Protein AF-A0A8T3RHE1-F1 (afdb_monomer_lite)

Foldseek 3Di:
DPPQEAEEAEPDVQQVVSVVVCVVVVDPDDYWYQDLVVVPPPVVPDPDDPPDDHTGDPDDPPVHHYDYGYPDDDPCPSVVSVVVVD

Sequence (86 aa):
MRPGAALVGIHTGGVWVAEHLNRHLGLPDPLGDLNIAFYRDDFSHIGMHPSVRPSTLPFDVDGRHIVLVDDVLFTGRTVRAALNEI

Secondary structure (DSSP, 8-state):
--TT-EEEEETTTHHHHHHHHHHHHT-SSPPEEE-GGGG-GGGGG-------PPPB--S--TT--EEEE-S--SSSHHHHHHHHH-

pLDDT: mean 81.09, std 14.62, range [48.59, 95.5]

Radius of gyration: 13.63 Å; chains: 1; bounding box: 40×23×28 Å

Structure (mmCIF, N/CA/C/O backbone):
data_AF-A0A8T3RHE1-F1
#
_entry.id   AF-A0A8T3RHE1-F1
#
loop_
_atom_site.group_PDB
_atom_site.id
_atom_site.type_symbol
_atom_site.label_atom_id
_atom_site.label_alt_id
_atom_site.label_comp_id
_atom_site.label_asym_id
_atom_site.label_entity_id
_atom_site.label_seq_id
_atom_site.pdbx_PDB_ins_code
_atom_site.Cartn_x
_atom_site.Cartn_y
_atom_site.Cartn_z
_atom_site.occupancy
_atom_site.B_iso_or_equiv
_atom_site.auth_seq_id
_atom_site.auth_comp_id
_atom_site.auth_asym_id
_atom_site.auth_atom_id
_atom_site.pdbx_PDB_model_num
ATOM 1 N N . MET A 1 1 ? -15.540 -0.556 1.920 1.00 67.44 1 MET A N 1
ATOM 2 C CA . MET A 1 1 ? -14.348 -1.273 2.433 1.00 67.44 1 MET A CA 1
ATOM 3 C C . MET A 1 1 ? -14.709 -1.887 3.785 1.00 67.44 1 MET A C 1
ATOM 5 O O . MET A 1 1 ? -15.642 -1.380 4.401 1.00 67.44 1 MET A O 1
ATOM 9 N N . ARG A 1 2 ? -14.070 -2.981 4.230 1.00 73.94 2 ARG A N 1
ATOM 10 C CA . ARG A 1 2 ? -14.338 -3.522 5.579 1.00 73.94 2 ARG A CA 1
ATOM 11 C C . ARG A 1 2 ? -13.950 -2.474 6.639 1.00 73.94 2 ARG A C 1
ATOM 13 O O . ARG A 1 2 ? -12.956 -1.782 6.419 1.00 73.94 2 ARG A O 1
ATOM 20 N N . PRO A 1 3 ? -14.692 -2.343 7.754 1.00 74.44 3 PRO A N 1
ATOM 21 C CA . PRO A 1 3 ? -14.276 -1.485 8.861 1.00 74.44 3 PRO A CA 1
ATOM 22 C C . PRO A 1 3 ? -12.857 -1.854 9.313 1.00 74.44 3 PRO A C 1
ATOM 24 O O . PRO A 1 3 ? -12.564 -3.034 9.492 1.00 74.44 3 PRO A O 1
ATOM 27 N N . GLY A 1 4 ? -11.974 -0.861 9.438 1.00 80.25 4 GLY A N 1
ATOM 28 C CA . GLY A 1 4 ? -10.580 -1.065 9.848 1.00 80.25 4 GLY A CA 1
ATOM 29 C C . GLY A 1 4 ? -9.618 -1.529 8.748 1.00 80.25 4 GLY A C 1
ATOM 30 O O . GLY A 1 4 ? -8.460 -1.801 9.052 1.00 80.25 4 GLY A O 1
ATOM 31 N N . ALA A 1 5 ? -10.040 -1.611 7.482 1.00 89.25 5 ALA A N 1
ATOM 32 C CA . ALA A 1 5 ? -9.115 -1.898 6.386 1.00 89.25 5 ALA A CA 1
ATOM 33 C C . ALA A 1 5 ? -8.102 -0.755 6.177 1.00 89.25 5 ALA A C 1
ATOM 35 O O . ALA A 1 5 ? -8.479 0.414 6.257 1.00 89.25 5 ALA A O 1
ATOM 36 N N . ALA A 1 6 ? -6.847 -1.103 5.885 1.00 93.62 6 ALA A N 1
ATOM 37 C CA . ALA A 1 6 ? -5.778 -0.152 5.579 1.00 93.62 6 ALA A CA 1
ATOM 38 C C . ALA A 1 6 ? -5.338 -0.269 4.113 1.00 93.62 6 ALA A C 1
ATOM 40 O O . ALA A 1 6 ? -5.321 -1.363 3.539 1.00 93.62 6 ALA A O 1
ATOM 41 N N . LEU A 1 7 ? -4.989 0.868 3.508 1.00 95.50 7 LEU A N 1
ATOM 42 C CA . LEU A 1 7 ? -4.450 0.928 2.151 1.00 95.50 7 LEU A CA 1
ATOM 43 C C . LEU A 1 7 ? -2.922 0.917 2.192 1.00 95.50 7 LEU A C 1
ATOM 45 O O 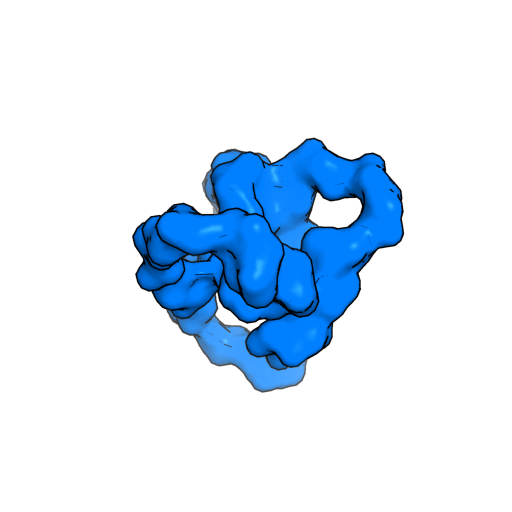. LEU A 1 7 ? -2.310 1.667 2.955 1.00 95.50 7 LEU A O 1
ATOM 49 N N . VAL A 1 8 ? -2.324 0.110 1.319 1.00 95.44 8 VAL A N 1
ATOM 50 C CA . VAL A 1 8 ? -0.880 0.085 1.074 1.00 95.44 8 VAL A CA 1
ATOM 51 C C . VAL A 1 8 ? -0.641 0.249 -0.421 1.00 95.44 8 VAL A C 1
ATOM 53 O O . VAL A 1 8 ? -1.089 -0.572 -1.221 1.00 95.44 8 VAL A O 1
ATOM 56 N N . GLY A 1 9 ? 0.050 1.317 -0.807 1.00 94.12 9 GLY A N 1
ATOM 57 C CA . GLY A 1 9 ? 0.468 1.539 -2.187 1.00 94.12 9 GLY A CA 1
ATOM 58 C C . GLY A 1 9 ? 1.831 0.914 -2.463 1.00 94.12 9 GLY A C 1
ATOM 59 O O . GLY A 1 9 ? 2.764 1.097 -1.685 1.00 94.12 9 GLY A O 1
ATOM 60 N N . ILE A 1 10 ? 1.972 0.209 -3.583 1.00 90.81 10 ILE A N 1
ATOM 61 C CA . ILE A 1 10 ? 3.268 -0.323 -4.009 1.00 90.81 10 ILE A CA 1
ATOM 62 C C . ILE A 1 10 ? 4.021 0.768 -4.782 1.00 90.81 10 ILE A C 1
ATOM 64 O O . ILE A 1 10 ? 3.484 1.384 -5.709 1.00 90.81 10 ILE A O 1
ATOM 68 N N . HIS A 1 11 ? 5.261 1.053 -4.386 1.00 85.38 11 HIS A N 1
ATOM 69 C CA . HIS A 1 11 ? 6.108 2.025 -5.074 1.00 85.38 11 HIS A CA 1
ATOM 70 C C . HIS A 1 11 ? 6.445 1.545 -6.505 1.00 85.38 11 HIS A C 1
ATOM 72 O O . HIS A 1 11 ? 6.763 0.376 -6.715 1.00 85.38 11 HIS A O 1
ATOM 78 N N . THR A 1 12 ? 6.453 2.413 -7.526 1.00 74.25 12 THR A N 1
ATOM 79 C CA . THR A 1 12 ? 6.354 3.889 -7.493 1.00 74.25 12 THR A CA 1
ATOM 80 C C . THR A 1 12 ? 4.988 4.472 -7.876 1.00 74.25 12 THR A C 1
ATOM 82 O O . THR A 1 12 ? 4.665 5.555 -7.388 1.00 74.25 12 THR A O 1
ATOM 85 N N . GLY A 1 13 ? 4.198 3.806 -8.725 1.00 85.75 13 GLY A N 1
ATOM 86 C CA . GLY A 1 13 ? 2.925 4.340 -9.231 1.00 85.75 13 GLY A CA 1
ATOM 87 C C . GLY A 1 13 ? 1.699 3.967 -8.391 1.00 85.75 13 GLY A C 1
ATOM 88 O O . GLY A 1 13 ? 0.815 4.804 -8.196 1.00 85.75 13 GLY A O 1
ATOM 89 N N . GLY A 1 14 ? 1.675 2.769 -7.798 1.00 90.62 14 GLY A N 1
ATOM 90 C CA . GLY A 1 14 ? 0.592 2.313 -6.916 1.00 90.62 14 GLY A CA 1
ATOM 91 C C . GLY A 1 14 ? 0.323 3.243 -5.726 1.00 90.62 14 GLY A C 1
ATOM 92 O O . GLY A 1 14 ? -0.832 3.446 -5.353 1.00 90.62 14 GLY A O 1
ATOM 93 N N . VAL A 1 15 ? 1.360 3.898 -5.188 1.00 93.25 15 VAL A N 1
ATOM 94 C CA . VAL A 1 15 ? 1.238 4.903 -4.109 1.00 93.25 15 VAL A CA 1
ATOM 95 C C . VAL A 1 15 ? 0.336 6.071 -4.507 1.00 93.25 15 VAL A C 1
ATOM 97 O O . VAL A 1 15 ? -0.547 6.442 -3.739 1.00 93.25 15 VAL A O 1
ATOM 100 N N . TRP A 1 16 ? 0.480 6.610 -5.720 1.00 93.31 16 TRP A N 1
ATOM 101 C CA . TRP A 1 16 ? -0.338 7.735 -6.191 1.00 93.31 16 TRP A CA 1
ATOM 102 C C . TRP A 1 16 ? -1.821 7.381 -6.280 1.00 93.31 16 TRP A C 1
ATOM 104 O O . TRP A 1 16 ? -2.690 8.185 -5.923 1.00 93.31 16 TRP A O 1
ATOM 114 N N . VAL A 1 17 ? -2.113 6.168 -6.753 1.00 94.19 17 VAL A N 1
ATOM 115 C CA . VAL A 1 17 ? -3.480 5.645 -6.827 1.00 94.19 17 VAL A CA 1
ATOM 116 C C . VAL A 1 17 ? -4.033 5.448 -5.416 1.00 94.19 17 VAL A C 1
ATOM 118 O O . VAL A 1 17 ? -5.144 5.893 -5.120 1.00 94.19 17 VAL A O 1
ATOM 121 N N . ALA A 1 18 ? -3.243 4.850 -4.524 1.00 95.00 18 ALA A N 1
ATOM 122 C CA . ALA A 1 18 ? -3.634 4.601 -3.143 1.00 95.00 18 ALA A CA 1
ATOM 123 C C . ALA A 1 18 ? -3.922 5.902 -2.382 1.00 95.00 18 ALA A C 1
ATOM 125 O O . ALA A 1 18 ? -4.898 5.977 -1.643 1.00 95.00 18 ALA A O 1
ATOM 126 N N . GLU A 1 19 ? -3.138 6.953 -2.613 1.00 95.06 19 GLU A N 1
ATOM 127 C CA . GLU A 1 19 ? -3.306 8.266 -1.986 1.00 95.06 19 GLU A CA 1
ATOM 128 C C . GLU A 1 19 ? -4.594 8.969 -2.443 1.00 95.06 19 GLU A C 1
ATOM 130 O O . GLU A 1 19 ? -5.305 9.588 -1.643 1.00 95.06 19 GLU A O 1
ATOM 135 N N . HIS A 1 20 ? -4.951 8.832 -3.725 1.00 95.12 20 HIS A N 1
ATOM 136 C CA . HIS A 1 20 ? -6.241 9.299 -4.230 1.00 95.12 20 HIS A CA 1
ATOM 137 C C . HIS A 1 20 ? -7.399 8.520 -3.611 1.00 95.12 20 HIS A C 1
ATOM 139 O O . HIS A 1 20 ? -8.353 9.144 -3.148 1.00 95.12 20 HIS A O 1
ATOM 145 N N . LEU A 1 21 ? -7.300 7.189 -3.548 1.00 94.44 21 LEU A N 1
ATOM 146 C CA . LEU A 1 21 ? -8.320 6.338 -2.934 1.00 94.44 21 LEU A CA 1
ATOM 147 C C . LEU A 1 21 ? -8.486 6.632 -1.439 1.00 94.44 21 LEU A C 1
ATOM 149 O O . LEU A 1 21 ? -9.619 6.757 -0.981 1.00 94.44 21 LEU A O 1
ATOM 153 N N . ASN A 1 22 ? -7.389 6.807 -0.699 1.00 94.44 22 ASN A N 1
ATOM 154 C CA . ASN A 1 22 ? -7.417 7.075 0.738 1.00 94.44 22 ASN A CA 1
ATOM 155 C C . ASN A 1 22 ? -8.206 8.353 1.049 1.00 94.44 22 ASN A C 1
ATOM 157 O O . ASN A 1 22 ? -9.103 8.355 1.892 1.00 94.44 22 ASN A O 1
ATOM 161 N N . ARG A 1 23 ? -7.932 9.421 0.284 1.00 94.44 23 ARG A N 1
ATOM 162 C CA . ARG A 1 23 ? -8.653 10.696 0.387 1.00 94.44 23 ARG A CA 1
ATOM 163 C C . ARG A 1 23 ? -10.112 10.582 -0.047 1.00 94.44 23 ARG A C 1
ATOM 165 O O . ARG A 1 23 ? -10.978 11.117 0.634 1.00 94.44 23 ARG A O 1
ATOM 172 N N . HIS A 1 24 ? -10.395 9.898 -1.158 1.00 95.19 24 HIS A N 1
ATOM 173 C CA . HIS A 1 24 ? -11.762 9.776 -1.682 1.00 95.19 24 HIS A CA 1
ATOM 174 C C . HIS A 1 24 ? -12.677 8.952 -0.772 1.00 95.19 24 HIS A C 1
ATOM 176 O O . HIS A 1 24 ? -13.870 9.225 -0.679 1.00 95.19 24 HIS A O 1
ATOM 182 N N . LEU A 1 25 ? -12.119 7.930 -0.122 1.00 92.06 25 LEU A N 1
ATOM 183 C CA . LEU A 1 25 ? -12.849 7.042 0.778 1.00 92.06 25 LEU A CA 1
ATOM 184 C C . LEU A 1 25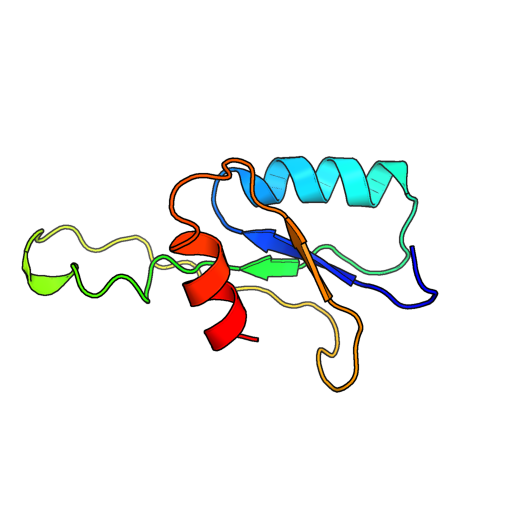 ? -12.903 7.566 2.218 1.00 92.06 25 LEU A C 1
ATOM 186 O O . LEU A 1 25 ? -13.649 7.008 3.020 1.00 92.06 25 LEU A O 1
ATOM 190 N N . GLY A 1 26 ? -12.131 8.610 2.542 1.00 91.88 26 GLY A N 1
ATOM 191 C CA . GLY A 1 26 ? -12.075 9.196 3.880 1.00 91.88 26 GLY A CA 1
ATOM 192 C C . GLY A 1 26 ? -11.639 8.193 4.946 1.00 91.88 26 GLY A C 1
ATOM 193 O O . GLY A 1 26 ? -12.222 8.171 6.030 1.00 91.88 26 GLY A O 1
ATOM 194 N N . LEU A 1 27 ? -10.679 7.315 4.629 1.00 90.50 27 LEU A N 1
ATOM 195 C CA . LEU A 1 27 ? -10.220 6.324 5.602 1.00 90.50 27 LEU A CA 1
ATOM 196 C C . LEU A 1 27 ? -9.463 7.023 6.745 1.00 90.50 27 LEU A C 1
ATOM 198 O O . LEU A 1 27 ? -8.752 8.000 6.502 1.00 90.50 27 LEU A O 1
ATOM 202 N N . PRO A 1 28 ? -9.619 6.542 7.990 1.00 89.06 28 PRO A N 1
ATOM 203 C CA . PRO A 1 28 ? -9.032 7.191 9.159 1.00 89.06 28 PRO A CA 1
ATOM 204 C C . PRO A 1 28 ? -7.522 6.961 9.275 1.00 89.06 28 PRO A C 1
ATOM 206 O O . PRO A 1 28 ? -6.833 7.759 9.907 1.00 89.06 28 PRO A O 1
ATOM 209 N N . ASP A 1 29 ? -7.010 5.878 8.691 1.00 91.38 29 ASP A N 1
ATOM 210 C CA . ASP A 1 29 ? -5.601 5.527 8.781 1.00 91.38 29 ASP A CA 1
ATOM 211 C C . ASP A 1 29 ? -4.748 6.238 7.720 1.00 91.38 29 ASP A C 1
ATOM 213 O O . ASP A 1 29 ? -5.180 6.436 6.574 1.00 91.38 29 ASP A O 1
ATOM 217 N N . PRO A 1 30 ? -3.501 6.589 8.072 1.00 93.25 30 PRO A N 1
ATOM 218 C CA . PRO A 1 30 ? -2.525 7.038 7.095 1.00 93.25 30 PRO A CA 1
ATOM 219 C C . PRO A 1 30 ? -2.238 5.946 6.056 1.00 93.25 30 PRO A C 1
ATOM 221 O O . PRO A 1 30 ? -2.289 4.750 6.341 1.00 93.25 30 PRO A O 1
ATOM 224 N N . LEU A 1 31 ? -1.920 6.380 4.835 1.00 94.56 31 LEU A N 1
ATOM 225 C CA . LEU A 1 31 ? -1.517 5.490 3.750 1.00 94.56 31 LEU A CA 1
ATOM 226 C C . LEU A 1 31 ? -0.185 4.807 4.096 1.00 94.56 31 LEU A C 1
ATOM 228 O O . LEU A 1 31 ? 0.758 5.485 4.501 1.00 94.56 31 LEU A O 1
ATOM 232 N N . GLY A 1 32 ? -0.102 3.492 3.889 1.00 94.31 32 GLY A N 1
ATOM 233 C CA . GLY A 1 32 ? 1.168 2.770 3.880 1.00 94.31 32 GLY A CA 1
ATOM 234 C C . GLY A 1 32 ? 1.804 2.767 2.490 1.00 94.31 32 GLY A C 1
ATOM 235 O O . GLY A 1 32 ? 1.097 2.761 1.477 1.00 94.31 32 GLY A O 1
ATOM 236 N N . ASP A 1 33 ? 3.130 2.727 2.430 1.00 92.56 33 ASP A N 1
ATOM 237 C CA . ASP A 1 33 ? 3.884 2.543 1.192 1.00 92.56 33 ASP A CA 1
ATOM 238 C C . ASP A 1 33 ? 4.835 1.348 1.294 1.00 92.56 33 ASP A C 1
ATOM 240 O O . ASP A 1 33 ? 5.493 1.141 2.315 1.00 92.56 33 ASP A O 1
ATOM 244 N N . LEU A 1 34 ? 4.879 0.548 0.229 1.00 90.00 34 LEU A N 1
ATOM 245 C CA . LEU A 1 34 ? 5.696 -0.656 0.148 1.00 90.00 34 LEU A CA 1
ATOM 246 C C . LEU A 1 34 ? 6.709 -0.535 -0.986 1.00 90.00 34 LEU A C 1
ATOM 248 O O . LEU A 1 34 ? 6.332 -0.385 -2.154 1.00 90.00 34 LEU A O 1
ATOM 252 N N . ASN A 1 35 ? 7.996 -0.633 -0.660 1.00 86.25 35 ASN A N 1
ATOM 253 C CA . ASN A 1 35 ? 9.073 -0.620 -1.637 1.00 86.25 35 ASN A CA 1
ATOM 254 C C . ASN A 1 35 ? 9.645 -2.023 -1.866 1.00 86.25 35 ASN A C 1
ATOM 256 O O . ASN A 1 35 ? 10.683 -2.401 -1.327 1.00 86.25 35 ASN A O 1
ATOM 260 N N . ILE A 1 36 ? 9.032 -2.743 -2.801 1.00 75.62 36 ILE A N 1
ATOM 261 C CA . ILE A 1 36 ? 9.460 -4.090 -3.190 1.00 75.62 36 ILE A CA 1
ATOM 262 C C . ILE A 1 36 ? 10.743 -4.121 -4.036 1.00 75.62 36 ILE A C 1
ATOM 264 O O . ILE A 1 36 ? 11.113 -5.183 -4.546 1.00 75.62 36 ILE A O 1
ATOM 268 N N . ALA A 1 37 ? 11.395 -2.969 -4.271 1.00 69.56 37 ALA A N 1
ATOM 269 C CA . ALA A 1 37 ? 12.585 -2.906 -5.109 1.00 69.56 37 ALA A CA 1
ATOM 270 C C . ALA A 1 37 ? 13.616 -3.922 -4.629 1.00 69.56 37 ALA A C 1
ATOM 272 O O . ALA A 1 37 ? 14.118 -4.636 -5.478 1.00 69.56 37 ALA A O 1
ATOM 273 N N . PHE A 1 38 ? 13.824 -4.062 -3.313 1.00 58.38 38 PHE A N 1
ATOM 274 C CA . PHE A 1 38 ? 14.834 -4.927 -2.684 1.00 58.38 38 PHE A CA 1
ATOM 275 C C . PHE A 1 38 ? 14.669 -6.435 -2.964 1.00 58.38 38 PHE A C 1
ATOM 277 O O . PHE A 1 38 ? 15.649 -7.169 -2.901 1.00 58.38 38 PHE A O 1
ATOM 284 N N . TYR A 1 39 ? 13.463 -6.892 -3.320 1.00 55.53 39 TYR A N 1
A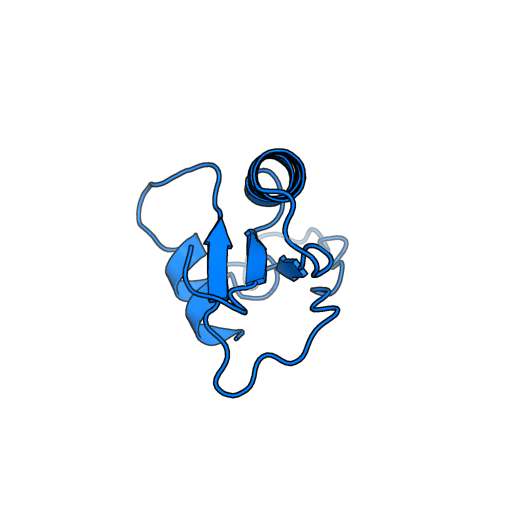TOM 285 C CA . TYR A 1 39 ? 13.135 -8.312 -3.525 1.00 55.53 39 TYR A CA 1
ATOM 286 C C . TYR A 1 39 ? 13.241 -8.788 -4.980 1.00 55.53 39 TYR A C 1
ATOM 288 O O . TYR A 1 39 ? 12.809 -9.892 -5.315 1.00 55.53 39 TYR A O 1
ATOM 296 N N . ARG A 1 40 ? 13.796 -7.972 -5.882 1.00 59.69 40 ARG A N 1
ATOM 297 C CA . ARG A 1 40 ? 14.078 -8.425 -7.247 1.00 59.69 40 ARG A CA 1
ATOM 298 C C . ARG A 1 40 ? 15.371 -9.242 -7.254 1.00 59.69 40 ARG A C 1
ATOM 300 O O . ARG A 1 40 ? 16.452 -8.678 -7.167 1.00 59.69 40 ARG A O 1
ATOM 307 N N . ASP A 1 41 ? 15.259 -10.557 -7.434 1.00 55.69 41 ASP A N 1
ATOM 308 C CA . ASP A 1 41 ? 16.395 -11.491 -7.577 1.00 55.69 41 ASP A CA 1
ATOM 309 C C . ASP A 1 41 ? 17.409 -11.091 -8.682 1.00 55.69 41 ASP A C 1
ATOM 311 O O . ASP A 1 41 ? 18.538 -11.576 -8.711 1.00 55.69 41 ASP A O 1
ATOM 315 N N . ASP A 1 42 ? 17.044 -10.155 -9.565 1.00 53.12 42 ASP A N 1
ATOM 316 C CA . ASP A 1 42 ? 17.841 -9.692 -10.707 1.00 53.12 42 ASP A CA 1
ATOM 317 C C . ASP A 1 42 ? 18.967 -8.688 -10.339 1.00 53.12 42 ASP A C 1
ATOM 319 O O . ASP A 1 42 ? 19.665 -8.177 -11.223 1.00 53.12 42 ASP A O 1
ATOM 323 N N . PHE A 1 43 ? 19.182 -8.375 -9.053 1.00 50.25 43 PHE A N 1
ATOM 324 C CA . PHE A 1 43 ? 20.151 -7.349 -8.622 1.00 50.25 43 PHE A CA 1
ATOM 325 C C . PHE A 1 43 ? 21.623 -7.668 -8.863 1.00 50.25 43 PHE A C 1
ATOM 327 O O . PHE A 1 43 ? 22.451 -6.757 -8.858 1.00 50.25 43 PHE A O 1
ATOM 334 N N . SER A 1 44 ? 21.980 -8.926 -9.097 1.00 50.34 44 SER A N 1
ATOM 335 C CA . SER A 1 44 ? 23.376 -9.302 -9.337 1.00 50.34 44 SER A CA 1
ATOM 336 C C . SER A 1 44 ? 23.920 -8.820 -10.691 1.00 50.34 44 SER A C 1
ATOM 338 O O . SER A 1 44 ? 25.132 -8.852 -10.895 1.00 50.34 44 SER A O 1
ATOM 340 N N . HIS A 1 45 ? 23.067 -8.339 -11.607 1.00 49.97 45 HIS A N 1
ATOM 341 C CA . HIS A 1 45 ? 23.465 -8.060 -12.992 1.00 49.97 45 HIS A CA 1
ATOM 342 C C . HIS A 1 45 ? 23.663 -6.582 -13.356 1.00 49.97 45 HIS A C 1
ATOM 344 O O . HIS A 1 45 ? 24.281 -6.299 -14.383 1.00 49.97 45 HIS A O 1
ATOM 350 N N . ILE A 1 46 ? 23.169 -5.626 -12.565 1.00 50.72 46 ILE A N 1
ATOM 351 C CA . ILE A 1 46 ? 23.138 -4.212 -12.968 1.00 50.72 46 ILE A CA 1
ATOM 352 C C . ILE A 1 46 ? 23.690 -3.379 -11.812 1.00 50.72 46 ILE A C 1
ATOM 354 O O . ILE A 1 46 ? 23.003 -3.162 -10.822 1.00 50.72 46 ILE A O 1
ATOM 358 N N . GLY A 1 47 ? 24.948 -2.943 -11.925 1.00 48.59 47 GLY A N 1
ATOM 359 C CA . GLY A 1 47 ? 25.723 -2.226 -10.898 1.00 48.59 47 GLY A CA 1
ATOM 360 C C . GLY A 1 47 ? 25.233 -0.813 -10.555 1.00 48.59 47 GLY A C 1
ATOM 361 O O . GLY A 1 47 ? 26.036 0.106 -10.416 1.00 48.59 47 GLY A O 1
ATOM 362 N N . MET A 1 48 ? 23.924 -0.619 -10.439 1.00 49.66 48 MET A N 1
ATOM 363 C CA . MET A 1 48 ? 23.291 0.620 -10.019 1.00 49.66 48 MET A CA 1
ATOM 364 C C . MET A 1 48 ? 22.749 0.390 -8.611 1.00 49.66 48 MET A C 1
ATOM 366 O O . MET A 1 48 ? 21.824 -0.396 -8.438 1.00 49.66 48 MET A O 1
ATOM 370 N N . HIS A 1 49 ? 23.335 1.034 -7.598 1.00 49.59 49 HIS A N 1
ATOM 371 C CA . HIS A 1 49 ? 22.741 1.052 -6.263 1.00 49.59 49 HIS A CA 1
ATOM 372 C C . HIS A 1 49 ? 21.395 1.775 -6.356 1.00 49.59 49 HIS A C 1
ATOM 374 O O . HIS A 1 49 ? 21.391 2.990 -6.573 1.00 49.59 49 HIS A O 1
ATOM 380 N N . PRO A 1 50 ? 20.253 1.078 -6.214 1.00 52.91 50 PRO A N 1
ATOM 381 C CA . PRO A 1 50 ? 18.989 1.771 -6.082 1.00 52.91 50 PRO A CA 1
ATOM 382 C C . PRO A 1 50 ? 19.092 2.601 -4.808 1.00 52.91 50 PRO A C 1
ATOM 384 O O . PRO A 1 50 ? 19.607 2.132 -3.792 1.00 52.91 50 PRO A O 1
ATOM 387 N N . SER A 1 51 ? 18.603 3.830 -4.835 1.00 53.88 51 SER A N 1
ATOM 388 C CA . SER A 1 51 ? 18.277 4.550 -3.613 1.00 53.88 51 SER A CA 1
ATOM 389 C C . SER A 1 51 ? 17.165 3.767 -2.908 1.00 53.88 51 SER A C 1
ATOM 391 O O . SER A 1 51 ? 15.980 3.943 -3.183 1.00 53.88 51 SER A O 1
ATOM 393 N N . VAL A 1 52 ? 17.559 2.818 -2.054 1.00 59.78 52 VAL A N 1
ATOM 394 C CA . VAL A 1 52 ? 16.637 1.971 -1.297 1.00 59.78 52 VAL A CA 1
ATOM 395 C C . VAL A 1 52 ? 15.947 2.857 -0.270 1.00 59.78 52 VAL A C 1
ATOM 397 O O . VAL A 1 52 ? 16.529 3.225 0.748 1.00 59.78 52 VAL A O 1
ATOM 400 N N . ARG A 1 53 ? 14.702 3.231 -0.558 1.00 69.31 53 ARG A N 1
ATOM 401 C CA . ARG A 1 53 ? 13.813 3.826 0.436 1.00 69.31 53 ARG A CA 1
ATOM 402 C C . ARG A 1 53 ? 13.118 2.690 1.197 1.00 69.31 53 ARG A C 1
ATOM 404 O O . ARG A 1 53 ? 12.581 1.809 0.531 1.00 69.31 53 ARG A O 1
ATOM 411 N N . PRO A 1 54 ? 13.136 2.667 2.535 1.00 78.31 54 PRO A N 1
ATOM 412 C CA . PRO A 1 54 ? 12.410 1.653 3.292 1.00 78.31 54 PRO A CA 1
ATOM 413 C C . PRO A 1 54 ? 10.894 1.818 3.116 1.00 78.31 54 PRO A C 1
ATOM 415 O O . PRO A 1 54 ? 10.416 2.944 2.966 1.00 78.31 54 PRO A O 1
ATOM 418 N N . SER A 1 55 ? 10.167 0.700 3.155 1.00 87.94 55 SER A N 1
ATOM 419 C CA . SER A 1 55 ? 8.704 0.667 3.262 1.00 87.94 55 SER A CA 1
ATOM 420 C C . SER A 1 55 ? 8.244 1.368 4.547 1.00 87.94 55 SER A C 1
ATOM 422 O O . SER A 1 55 ? 8.908 1.262 5.583 1.00 87.94 55 SER A O 1
ATOM 424 N N . THR A 1 56 ? 7.109 2.069 4.502 1.00 91.38 56 THR A N 1
ATOM 425 C CA . THR A 1 56 ? 6.507 2.726 5.674 1.00 91.38 56 THR A CA 1
ATOM 426 C C . THR A 1 56 ? 5.091 2.206 5.881 1.00 91.38 56 THR A C 1
ATOM 428 O O . THR A 1 56 ? 4.192 2.481 5.090 1.00 91.38 56 THR A O 1
ATOM 431 N N . LEU A 1 57 ? 4.873 1.488 6.983 1.00 92.62 57 LEU A N 1
ATOM 432 C CA . LEU A 1 57 ? 3.558 1.004 7.405 1.00 92.62 57 LEU A CA 1
ATOM 433 C C . LEU A 1 57 ? 3.191 1.697 8.730 1.00 92.62 57 LEU A C 1
ATOM 435 O O . LEU A 1 57 ? 3.577 1.229 9.798 1.00 92.62 57 LEU A O 1
ATOM 439 N N . PRO A 1 58 ? 2.508 2.858 8.690 1.00 93.38 58 PRO A N 1
ATOM 440 C CA . PRO A 1 58 ? 2.225 3.692 9.866 1.00 93.38 58 PRO A CA 1
ATOM 441 C C . PRO A 1 58 ? 1.072 3.161 10.739 1.00 93.38 58 PRO A C 1
ATOM 443 O O . PRO A 1 58 ? 0.413 3.924 11.447 1.00 93.38 58 PRO A O 1
ATOM 446 N N . PHE A 1 59 ? 0.799 1.863 10.666 1.00 90.62 59 PHE A N 1
ATOM 447 C CA . PHE A 1 59 ? -0.285 1.186 11.357 1.00 90.62 59 PHE A CA 1
ATOM 448 C C . PHE A 1 59 ? 0.102 -0.258 11.671 1.00 90.62 59 PHE A C 1
ATOM 450 O O . PHE A 1 59 ? 0.989 -0.824 11.038 1.00 90.62 59 PHE A O 1
ATOM 457 N N . ASP A 1 60 ? -0.606 -0.860 12.625 1.00 90.62 60 ASP A N 1
ATOM 458 C CA . ASP A 1 60 ? -0.469 -2.285 12.912 1.00 90.62 60 ASP A CA 1
ATOM 459 C C . ASP A 1 60 ? -1.002 -3.132 11.748 1.00 90.62 60 ASP A C 1
ATOM 461 O O . ASP A 1 60 ? -2.076 -2.856 11.202 1.00 90.62 60 ASP A O 1
ATOM 465 N N . VAL A 1 61 ? -0.225 -4.137 11.360 1.00 89.88 61 VAL A N 1
ATOM 466 C CA . VAL A 1 61 ? -0.511 -5.056 10.254 1.00 89.88 61 VAL A CA 1
ATOM 467 C C . VAL A 1 61 ? -1.181 -6.330 10.770 1.00 89.88 61 VAL A C 1
ATOM 469 O O . VAL A 1 61 ? -1.992 -6.929 10.055 1.00 89.88 61 VAL A O 1
ATOM 472 N N . ASP A 1 62 ? -0.902 -6.733 12.010 1.00 89.62 62 ASP A N 1
ATOM 473 C CA . ASP A 1 62 ? -1.295 -8.042 12.522 1.00 89.62 62 ASP A CA 1
ATOM 474 C C . ASP A 1 62 ? -2.820 -8.195 12.588 1.00 89.62 62 ASP A C 1
ATOM 476 O O . ASP A 1 62 ? -3.551 -7.398 13.179 1.00 89.62 62 ASP A O 1
ATOM 480 N N . GLY A 1 63 ? -3.331 -9.240 11.928 1.00 87.12 63 GLY A N 1
ATOM 481 C CA . GLY A 1 63 ? -4.770 -9.514 11.845 1.00 87.12 63 GLY A CA 1
ATOM 482 C C . GLY A 1 63 ? -5.574 -8.459 11.075 1.00 87.12 63 GLY A C 1
ATOM 483 O O . GLY A 1 63 ? -6.810 -8.507 11.075 1.00 87.12 63 GLY A O 1
ATOM 484 N N . ARG A 1 64 ? -4.903 -7.514 10.405 1.00 89.50 64 ARG A N 1
ATOM 485 C CA . ARG A 1 64 ? -5.544 -6.397 9.721 1.00 89.50 64 ARG A CA 1
ATOM 486 C C . ARG A 1 64 ? -5.887 -6.734 8.274 1.00 89.50 64 ARG A C 1
ATOM 488 O O . ARG A 1 64 ? -5.172 -7.432 7.562 1.00 89.50 64 ARG A O 1
ATOM 495 N N . HIS A 1 65 ? -7.005 -6.190 7.800 1.00 91.62 65 HIS A N 1
ATOM 496 C CA . HIS A 1 65 ? -7.348 -6.253 6.384 1.00 91.62 65 HIS A CA 1
ATOM 497 C C . HIS A 1 65 ? -6.524 -5.234 5.591 1.00 91.62 65 HIS A C 1
ATOM 499 O O . HIS A 1 65 ? -6.841 -4.045 5.598 1.00 91.62 65 HIS A O 1
ATOM 505 N N . ILE A 1 66 ? -5.503 -5.714 4.885 1.00 92.81 66 ILE A N 1
ATOM 506 C CA . ILE A 1 66 ? -4.664 -4.891 4.013 1.00 92.81 66 ILE A CA 1
ATOM 507 C C . ILE A 1 66 ? -5.170 -4.955 2.572 1.00 92.81 66 ILE A C 1
ATOM 509 O O . ILE A 1 66 ? -5.463 -6.028 2.039 1.00 92.81 66 ILE A O 1
ATOM 513 N N . VAL A 1 67 ? -5.272 -3.792 1.934 1.00 93.50 67 VAL A N 1
ATOM 514 C CA . VAL A 1 67 ? -5.569 -3.663 0.507 1.00 93.50 67 VAL A CA 1
ATOM 515 C C . VAL A 1 67 ? -4.327 -3.123 -0.187 1.00 93.50 67 VAL A C 1
ATOM 517 O O . VAL A 1 67 ? -3.961 -1.961 -0.007 1.00 93.50 67 VAL A O 1
ATOM 520 N N . LEU A 1 68 ? -3.704 -3.980 -0.995 1.00 92.69 68 LEU A N 1
ATOM 521 C CA . LEU A 1 68 ? -2.580 -3.607 -1.844 1.00 92.69 68 LEU A CA 1
ATOM 522 C C . LEU A 1 68 ? -3.073 -2.900 -3.101 1.00 92.69 68 LEU A C 1
ATOM 524 O O . LEU A 1 68 ? -3.990 -3.376 -3.775 1.00 92.69 68 LEU A O 1
ATOM 528 N N . VAL A 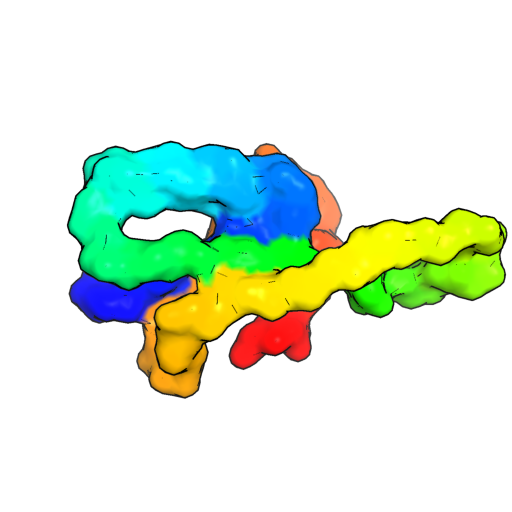1 69 ? -2.442 -1.775 -3.414 1.00 93.12 69 VAL A N 1
ATOM 529 C CA . VAL A 1 69 ? -2.750 -0.952 -4.579 1.00 93.12 69 VAL A CA 1
ATOM 530 C C . VAL A 1 69 ? -1.512 -0.858 -5.459 1.00 93.12 69 VAL A C 1
ATOM 532 O O . VAL A 1 69 ? -0.460 -0.385 -5.031 1.00 93.12 69 VAL A O 1
ATOM 535 N N . ASP A 1 70 ? -1.667 -1.296 -6.701 1.00 89.69 70 ASP A N 1
ATOM 536 C CA . ASP A 1 70 ? -0.657 -1.249 -7.754 1.00 89.69 70 ASP A CA 1
ATOM 537 C C . ASP A 1 70 ? -1.255 -0.511 -8.961 1.00 89.69 70 ASP A C 1
ATOM 539 O O . ASP A 1 70 ? -2.469 -0.571 -9.186 1.00 89.69 70 ASP A O 1
ATOM 543 N N . ASP A 1 71 ? -0.432 0.201 -9.724 1.00 85.31 71 ASP A N 1
ATOM 544 C CA . ASP A 1 71 ? -0.872 0.924 -10.921 1.00 85.31 71 ASP A CA 1
ATOM 545 C C . ASP A 1 71 ? -0.858 0.045 -12.179 1.00 85.31 71 ASP A C 1
ATOM 547 O O . ASP A 1 71 ? -1.566 0.344 -13.144 1.00 85.31 71 ASP A O 1
ATOM 551 N N . VAL A 1 72 ? -0.115 -1.070 -12.165 1.00 82.25 72 VAL A N 1
ATOM 552 C CA . VAL A 1 72 ? -0.013 -1.987 -13.308 1.00 82.25 72 VAL A CA 1
ATOM 553 C C . VAL A 1 72 ? -0.259 -3.438 -12.905 1.00 82.25 72 VAL A C 1
ATOM 555 O O . VAL A 1 72 ? 0.537 -4.074 -12.221 1.00 82.25 72 VAL A O 1
ATOM 558 N N . LEU A 1 73 ? -1.310 -4.034 -13.468 1.00 73.25 73 LEU A N 1
ATOM 559 C CA . LEU A 1 73 ? -1.524 -5.478 -13.414 1.00 73.25 73 LEU A CA 1
ATOM 560 C C . LEU A 1 73 ? -0.917 -6.134 -14.660 1.00 73.25 73 LEU A C 1
ATOM 562 O O . LEU A 1 73 ? -1.506 -6.114 -15.738 1.00 73.25 73 LEU A O 1
ATOM 566 N N . PHE A 1 74 ? 0.278 -6.708 -14.512 1.00 77.88 74 PHE A N 1
ATOM 567 C CA . PHE A 1 74 ? 0.928 -7.497 -15.566 1.00 77.88 74 PHE A CA 1
ATOM 568 C C . PHE A 1 74 ? 1.090 -8.962 -15.135 1.00 77.88 74 PHE A C 1
ATOM 570 O O . PHE A 1 74 ? 0.116 -9.638 -14.829 1.00 77.88 74 PHE A O 1
ATOM 577 N N . THR A 1 75 ? 2.322 -9.466 -15.056 1.00 79.69 75 THR A N 1
ATOM 578 C CA . THR A 1 75 ? 2.615 -10.860 -14.659 1.00 79.69 75 THR A CA 1
ATOM 579 C C . THR A 1 75 ? 2.346 -11.169 -13.180 1.00 79.69 75 THR A C 1
ATOM 581 O O . THR A 1 75 ? 2.543 -12.300 -12.752 1.00 79.69 75 THR A O 1
ATOM 584 N N . GLY A 1 76 ? 1.962 -10.173 -12.375 1.00 78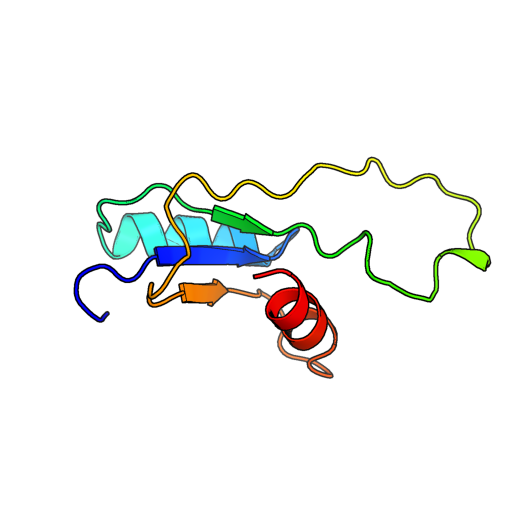.69 76 GLY A N 1
ATOM 585 C CA . GLY A 1 76 ? 1.716 -10.333 -10.938 1.00 78.69 76 GLY A CA 1
ATOM 586 C C . GLY A 1 76 ? 2.973 -10.456 -10.064 1.00 78.69 76 GLY A C 1
ATOM 587 O O . GLY A 1 76 ? 2.848 -10.623 -8.855 1.00 78.69 76 GLY A O 1
ATOM 588 N N . ARG A 1 77 ? 4.186 -10.344 -10.633 1.00 81.56 77 ARG A N 1
ATOM 589 C CA . ARG A 1 77 ? 5.453 -10.412 -9.874 1.00 81.56 77 ARG A CA 1
ATOM 590 C C . ARG A 1 77 ? 5.537 -9.368 -8.753 1.00 81.56 77 ARG A C 1
ATOM 592 O O . ARG A 1 77 ? 5.949 -9.714 -7.653 1.00 81.56 77 ARG A O 1
ATOM 599 N N . THR A 1 78 ? 5.088 -8.140 -9.017 1.00 77.31 78 THR A N 1
ATOM 600 C CA . THR A 1 78 ? 5.026 -7.043 -8.036 1.00 77.31 78 THR A CA 1
ATOM 601 C C . THR A 1 78 ? 4.150 -7.409 -6.837 1.00 77.31 78 THR A C 1
ATOM 603 O O . THR A 1 78 ? 4.598 -7.355 -5.696 1.00 77.31 78 THR A O 1
ATOM 606 N N . VAL A 1 79 ? 2.928 -7.879 -7.099 1.00 82.06 79 VAL A N 1
ATOM 607 C CA . VAL A 1 79 ? 1.975 -8.287 -6.058 1.00 82.06 79 VAL A CA 1
ATOM 608 C C . VAL A 1 79 ? 2.503 -9.470 -5.246 1.00 82.06 79 VAL A C 1
ATOM 610 O O . VAL A 1 79 ? 2.376 -9.480 -4.028 1.00 82.06 79 VAL A O 1
ATOM 613 N N . ARG A 1 80 ? 3.137 -10.458 -5.890 1.00 82.62 80 ARG A N 1
ATOM 614 C CA . ARG A 1 80 ? 3.719 -11.605 -5.176 1.00 82.62 80 ARG A CA 1
ATOM 615 C C . ARG A 1 80 ? 4.856 -11.192 -4.239 1.00 82.62 80 ARG A C 1
ATOM 617 O O . ARG A 1 80 ? 4.924 -11.720 -3.138 1.00 82.62 80 ARG A O 1
ATOM 624 N N . ALA A 1 81 ? 5.730 -10.282 -4.668 1.00 79.56 81 ALA A N 1
ATOM 625 C CA . ALA A 1 81 ? 6.776 -9.746 -3.799 1.00 79.56 81 ALA A CA 1
ATOM 626 C C . ALA A 1 81 ? 6.164 -9.005 -2.602 1.00 79.56 81 ALA A C 1
ATOM 628 O O . ALA A 1 81 ? 6.559 -9.256 -1.471 1.00 79.56 81 ALA A O 1
ATOM 629 N N . ALA A 1 82 ? 5.137 -8.186 -2.848 1.00 82.88 82 ALA A N 1
ATOM 630 C CA . ALA A 1 82 ? 4.444 -7.452 -1.797 1.00 82.88 82 ALA A CA 1
ATOM 631 C C . ALA A 1 82 ? 3.794 -8.365 -0.745 1.00 82.88 82 ALA A C 1
ATOM 633 O O . ALA A 1 82 ? 3.901 -8.104 0.446 1.00 82.88 82 ALA A O 1
ATOM 634 N N . LEU A 1 83 ? 3.164 -9.463 -1.174 1.00 84.94 83 LEU A N 1
ATOM 635 C CA . LEU A 1 83 ? 2.554 -10.448 -0.271 1.00 84.94 83 LEU A CA 1
ATOM 636 C C . LEU A 1 83 ? 3.564 -11.210 0.599 1.00 84.94 83 LEU A C 1
ATOM 638 O O . LEU A 1 83 ? 3.160 -11.799 1.591 1.00 84.94 83 LEU A O 1
ATOM 642 N N . ASN A 1 84 ? 4.844 -11.250 0.225 1.00 83.06 84 ASN A N 1
AT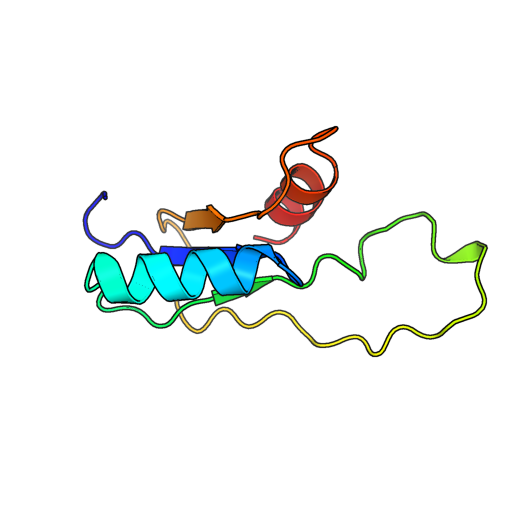OM 643 C CA . ASN A 1 84 ? 5.882 -11.872 1.049 1.00 83.06 84 ASN A CA 1
ATOM 644 C C . ASN A 1 84 ? 6.469 -10.902 2.091 1.00 83.06 84 ASN A C 1
ATOM 646 O O . ASN A 1 84 ? 7.220 -11.341 2.958 1.00 83.06 84 ASN A O 1
ATOM 650 N N . GLU A 1 85 ? 6.204 -9.599 1.964 1.00 79.88 85 GLU A N 1
ATOM 651 C CA . GLU A 1 85 ? 6.800 -8.548 2.800 1.00 79.88 85 GLU A CA 1
ATOM 652 C C . GLU A 1 85 ? 5.901 -8.141 3.983 1.00 79.88 85 GLU A C 1
ATOM 654 O O . GLU A 1 85 ? 6.387 -7.522 4.927 1.00 79.88 85 GLU A O 1
ATOM 659 N N . ILE A 1 86 ? 4.611 -8.492 3.937 1.00 74.38 86 ILE A N 1
ATOM 660 C CA . ILE A 1 86 ? 3.552 -8.088 4.878 1.00 74.38 86 ILE A CA 1
ATOM 661 C C . ILE A 1 86 ? 2.964 -9.335 5.534 1.00 74.38 86 ILE A C 1
ATOM 663 O O . ILE A 1 86 ? 2.749 -9.299 6.762 1.00 74.38 86 ILE A O 1
#